Protein AF-A0A0M9ZWY5-F1 (afdb_monomer_lite)

pLDDT: mean 92.9, std 7.86, range [53.44, 98.25]

Structure (mmCIF, N/CA/C/O backbone):
data_AF-A0A0M9ZWY5-F1
#
_entry.id   AF-A0A0M9ZWY5-F1
#
loop_
_atom_site.group_PDB
_atom_site.id
_atom_site.type_symbol
_atom_site.label_atom_id
_atom_site.label_alt_id
_atom_site.label_comp_id
_atom_site.label_asym_id
_atom_site.label_entity_id
_atom_site.label_seq_id
_atom_site.pdbx_PDB_ins_code
_atom_site.Cartn_x
_atom_site.Cartn_y
_atom_site.Cartn_z
_atom_site.occupancy
_atom_site.B_iso_or_equiv
_atom_site.auth_seq_id
_atom_site.auth_comp_id
_atom_site.auth_asym_id
_atom_site.auth_atom_id
_atom_site.pdbx_PDB_model_num
ATOM 1 N N . MET A 1 1 ? 30.012 11.322 -27.418 1.00 53.44 1 MET A N 1
ATOM 2 C CA . MET A 1 1 ? 29.198 10.106 -27.209 1.00 53.44 1 MET A CA 1
ATOM 3 C C . MET A 1 1 ? 30.178 9.023 -26.786 1.00 53.44 1 MET A C 1
ATOM 5 O O . MET A 1 1 ? 31.217 8.941 -27.423 1.00 53.44 1 MET A O 1
ATOM 9 N N . ARG A 1 2 ? 29.974 8.339 -25.656 1.00 66.12 2 ARG A N 1
ATOM 10 C CA . ARG A 1 2 ? 30.871 7.255 -25.222 1.00 66.12 2 ARG A CA 1
ATOM 11 C C . ARG A 1 2 ? 30.233 5.943 -25.653 1.00 66.12 2 ARG A C 1
ATOM 13 O O . ARG A 1 2 ? 29.090 5.703 -25.271 1.00 66.12 2 ARG A O 1
ATOM 20 N N . ASP A 1 3 ? 30.948 5.160 -26.448 1.00 76.94 3 ASP A N 1
ATOM 21 C CA . ASP A 1 3 ? 30.509 3.827 -26.846 1.00 76.94 3 ASP A CA 1
ATOM 22 C C . ASP A 1 3 ? 30.440 2.923 -25.605 1.00 76.94 3 ASP A C 1
ATOM 24 O O . ASP A 1 3 ? 31.327 2.956 -24.748 1.00 76.94 3 ASP A O 1
ATOM 28 N N . ASN A 1 4 ? 29.353 2.161 -25.473 1.00 75.56 4 ASN A N 1
ATOM 29 C CA . ASN A 1 4 ? 29.249 1.081 -24.494 1.00 75.56 4 ASN A CA 1
ATOM 30 C C . ASN A 1 4 ? 29.984 -0.134 -25.090 1.00 75.56 4 ASN A C 1
ATOM 32 O O . ASN A 1 4 ? 29.753 -0.459 -26.249 1.00 75.56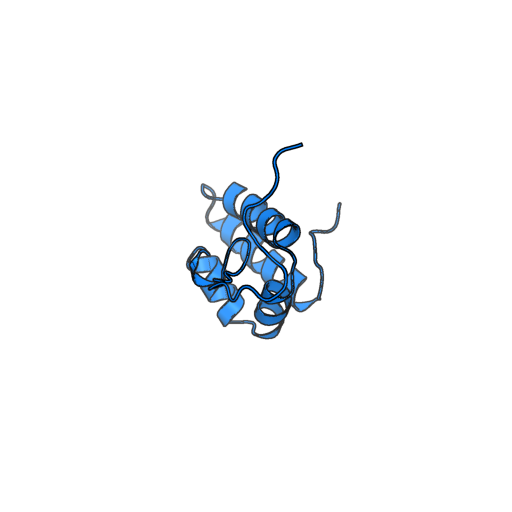 4 ASN A O 1
ATOM 36 N N . ALA A 1 5 ? 30.877 -0.774 -24.330 1.00 85.25 5 ALA A N 1
ATOM 37 C CA . ALA A 1 5 ? 31.776 -1.843 -24.786 1.00 85.25 5 ALA A CA 1
ATOM 38 C C . ALA A 1 5 ? 31.084 -3.175 -25.163 1.00 85.25 5 ALA A C 1
ATOM 40 O O . ALA A 1 5 ? 31.761 -4.188 -25.303 1.00 85.25 5 ALA A O 1
ATOM 41 N N . LEU A 1 6 ? 29.758 -3.179 -25.300 1.00 90.12 6 LEU A N 1
ATOM 42 C CA . LEU A 1 6 ? 28.953 -4.344 -25.648 1.00 90.12 6 LEU A CA 1
ATOM 43 C C . LEU A 1 6 ? 28.814 -4.477 -27.168 1.00 90.12 6 LEU A C 1
ATOM 45 O O . LEU A 1 6 ? 28.446 -3.521 -27.857 1.00 90.12 6 LEU A O 1
ATOM 49 N N . ALA A 1 7 ? 29.053 -5.680 -27.679 1.00 91.25 7 ALA A N 1
ATOM 50 C CA . ALA A 1 7 ? 28.838 -6.053 -29.068 1.00 91.25 7 ALA A CA 1
ATOM 51 C C . ALA A 1 7 ? 27.521 -6.838 -29.247 1.00 91.25 7 ALA A C 1
ATOM 53 O O . ALA A 1 7 ? 27.056 -7.524 -28.332 1.00 91.25 7 ALA A O 1
ATOM 54 N N . PRO A 1 8 ? 26.891 -6.786 -30.437 1.00 91.56 8 PRO A N 1
ATOM 55 C CA . PRO A 1 8 ? 25.785 -7.680 -30.761 1.00 91.56 8 PRO A CA 1
ATOM 56 C C . PRO A 1 8 ? 26.204 -9.150 -30.620 1.00 91.56 8 PRO A C 1
ATOM 58 O O . PRO A 1 8 ? 27.168 -9.581 -31.248 1.00 91.56 8 PRO A O 1
ATOM 61 N N . GLY A 1 9 ? 25.454 -9.919 -29.829 1.00 93.56 9 GLY A N 1
ATOM 62 C CA . GLY A 1 9 ? 25.751 -11.326 -29.540 1.00 93.56 9 GLY A CA 1
ATOM 63 C C . GLY A 1 9 ? 26.436 -11.571 -28.192 1.00 93.56 9 GLY A C 1
ATOM 64 O O . GLY A 1 9 ? 26.562 -12.730 -27.802 1.00 93.56 9 GLY A O 1
ATOM 65 N N . ASP A 1 10 ? 26.820 -10.521 -27.460 1.00 94.56 10 ASP A N 1
ATOM 66 C CA . ASP A 1 10 ? 27.359 -10.668 -26.108 1.00 94.56 10 ASP A CA 1
ATOM 67 C C . ASP A 1 10 ? 26.297 -11.208 -25.139 1.00 94.56 10 ASP A C 1
ATOM 69 O O . ASP A 1 10 ? 25.173 -10.703 -25.057 1.00 94.56 10 ASP A O 1
ATOM 73 N N . HIS A 1 11 ? 26.677 -12.225 -24.365 1.00 92.50 11 HIS A N 1
ATOM 74 C CA . HIS A 1 11 ? 25.894 -12.703 -23.233 1.00 92.50 11 HIS A CA 1
ATOM 75 C C . HIS A 1 11 ? 26.298 -11.926 -21.986 1.00 92.50 11 HIS A C 1
ATOM 77 O O . HIS A 1 11 ? 27.471 -11.893 -21.617 1.00 92.50 11 HIS A O 1
ATOM 83 N N . VAL A 1 12 ? 25.315 -11.330 -21.321 1.00 92.31 12 VAL A N 1
ATOM 84 C CA . VAL A 1 12 ? 25.514 -10.610 -20.066 1.00 92.31 12 VAL A CA 1
ATOM 85 C C . VAL A 1 12 ? 24.698 -11.260 -18.965 1.00 92.31 12 VAL A C 1
ATOM 87 O O . VAL A 1 12 ? 23.592 -11.753 -19.194 1.00 92.31 12 VAL A O 1
ATOM 90 N N . GLU A 1 13 ? 25.253 -11.257 -17.762 1.00 93.56 13 GLU A N 1
ATOM 91 C CA . GLU A 1 13 ? 24.511 -11.601 -16.561 1.00 93.56 13 GLU A CA 1
ATOM 92 C C . GLU A 1 13 ? 23.656 -10.398 -16.150 1.00 93.56 13 GLU A C 1
ATOM 94 O O . GLU A 1 13 ? 24.132 -9.260 -16.131 1.00 93.56 13 GLU A O 1
ATOM 99 N N . VAL A 1 14 ? 22.377 -10.644 -15.869 1.00 91.94 14 VAL A N 1
ATOM 100 C CA . VAL A 1 14 ? 21.423 -9.608 -15.467 1.00 91.94 14 VAL A CA 1
ATOM 101 C C . VAL A 1 14 ? 20.818 -10.000 -14.133 1.00 91.94 14 VAL A C 1
ATOM 103 O O . VAL A 1 14 ? 20.319 -11.113 -13.975 1.00 91.94 14 VAL A O 1
ATOM 106 N N . GLU A 1 15 ? 20.804 -9.052 -13.205 1.00 94.00 15 GLU A N 1
ATOM 107 C CA . GLU A 1 15 ? 20.054 -9.148 -11.960 1.00 94.00 15 GLU A CA 1
ATOM 108 C C . GLU A 1 15 ? 18.837 -8.219 -12.026 1.00 94.00 15 GLU A C 1
ATOM 110 O O . GLU A 1 15 ? 18.933 -7.073 -12.471 1.00 94.00 15 GLU A O 1
ATOM 115 N N . LEU A 1 16 ? 17.683 -8.722 -11.587 1.00 90.44 16 LEU A N 1
ATOM 116 C CA . LEU A 1 16 ? 16.457 -7.944 -11.453 1.00 90.44 16 LEU A CA 1
ATOM 117 C C . LEU A 1 16 ? 16.041 -7.914 -9.988 1.00 90.44 16 LEU A C 1
ATOM 119 O O . LEU A 1 16 ? 16.033 -8.945 -9.317 1.00 90.44 16 LEU A O 1
ATOM 123 N N . SER A 1 17 ? 15.621 -6.744 -9.522 1.00 85.00 17 SER A N 1
ATOM 124 C CA . SER A 1 17 ? 15.046 -6.565 -8.195 1.00 85.00 17 SER A CA 1
ATOM 125 C C . SER A 1 17 ? 13.739 -5.771 -8.271 1.00 85.00 17 SER A C 1
ATOM 127 O O . SER A 1 17 ? 13.563 -4.940 -9.169 1.00 85.00 17 SER A O 1
ATOM 129 N N . PRO A 1 18 ? 12.786 -6.028 -7.358 1.00 79.81 18 PRO A N 1
ATOM 130 C CA . PRO A 1 18 ? 11.586 -5.211 -7.246 1.00 79.81 18 PRO A CA 1
ATOM 131 C C . PRO A 1 18 ? 11.924 -3.752 -6.911 1.00 79.81 18 PRO A C 1
ATOM 133 O O . PRO A 1 18 ? 12.734 -3.474 -6.029 1.00 79.81 18 PRO A O 1
ATOM 136 N N . GLU A 1 19 ? 11.261 -2.806 -7.575 1.00 81.12 19 GLU A N 1
ATOM 137 C CA . GLU A 1 19 ? 11.396 -1.384 -7.257 1.00 81.12 19 GLU A CA 1
ATOM 138 C C . GLU A 1 19 ? 10.472 -0.980 -6.092 1.00 81.12 19 GLU A C 1
ATOM 140 O O . GLU A 1 19 ? 9.295 -1.349 -6.044 1.00 81.12 19 GLU A O 1
ATOM 145 N N . GLY A 1 20 ? 10.979 -0.137 -5.189 1.00 78.56 20 GLY A N 1
ATOM 146 C CA . GLY A 1 20 ? 10.192 0.482 -4.121 1.00 78.56 20 GLY A CA 1
ATOM 147 C C . GLY A 1 20 ? 9.956 -0.423 -2.902 1.00 78.56 20 GLY A C 1
ATOM 148 O O . GLY A 1 20 ? 10.552 -1.493 -2.805 1.00 78.56 20 GLY A O 1
ATOM 149 N N . PRO A 1 21 ? 9.113 0.016 -1.947 1.00 82.00 21 PRO A N 1
ATOM 150 C CA . PRO A 1 21 ? 8.897 -0.703 -0.693 1.00 82.00 21 PRO A CA 1
ATOM 151 C C . PRO A 1 21 ? 8.174 -2.035 -0.922 1.00 82.00 21 PRO A C 1
ATOM 153 O O . PRO A 1 21 ? 7.080 -2.076 -1.506 1.00 82.00 21 PRO A O 1
ATOM 156 N N . GLN A 1 22 ? 8.793 -3.106 -0.433 1.00 87.50 22 GLN A N 1
ATOM 157 C CA . GLN A 1 22 ? 8.247 -4.457 -0.386 1.00 87.50 22 GLN A CA 1
ATOM 158 C C . GLN A 1 22 ? 7.452 -4.675 0.901 1.00 87.50 22 GLN A C 1
ATOM 160 O O . GLN A 1 22 ? 7.556 -3.893 1.844 1.00 87.50 22 GLN A O 1
ATOM 165 N N . ARG A 1 23 ? 6.670 -5.763 0.970 1.00 86.44 23 ARG A N 1
ATOM 166 C CA . ARG A 1 23 ? 5.935 -6.121 2.197 1.00 86.44 23 ARG A CA 1
ATOM 167 C C . ARG A 1 23 ? 6.856 -6.263 3.415 1.00 86.44 23 ARG A C 1
ATOM 169 O O . ARG A 1 23 ? 6.480 -5.849 4.502 1.00 86.44 23 ARG A O 1
ATOM 176 N N . ALA A 1 24 ? 8.067 -6.781 3.208 1.00 88.19 24 ALA A N 1
ATOM 177 C CA . ALA A 1 24 ? 9.083 -6.931 4.251 1.00 88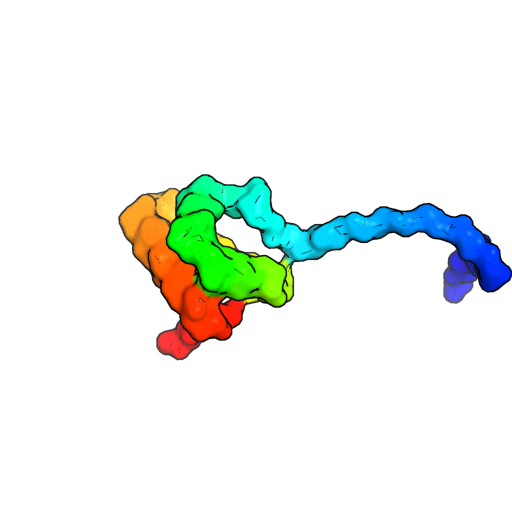.19 24 ALA A CA 1
ATOM 178 C C . ALA A 1 24 ? 9.650 -5.595 4.771 1.00 88.19 24 ALA A C 1
ATOM 180 O O . ALA A 1 24 ? 10.230 -5.568 5.850 1.00 88.19 24 ALA A O 1
ATOM 181 N N . ASP A 1 25 ? 9.472 -4.499 4.027 1.00 90.00 25 ASP A N 1
ATOM 182 C CA . ASP A 1 25 ? 9.914 -3.160 4.433 1.00 90.00 25 ASP A CA 1
A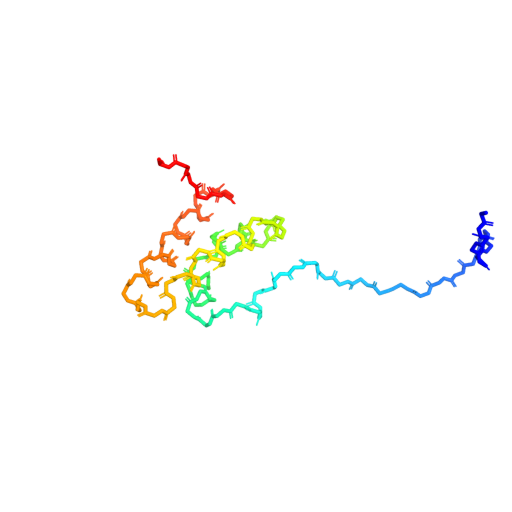TOM 183 C C . ASP A 1 25 ? 8.823 -2.393 5.204 1.00 90.00 25 ASP A C 1
ATOM 185 O O . ASP A 1 25 ? 9.041 -1.257 5.633 1.00 90.00 25 ASP A O 1
ATOM 189 N N . LEU A 1 26 ? 7.615 -2.960 5.321 1.00 94.75 26 LEU A N 1
ATOM 190 C CA . LEU A 1 26 ? 6.492 -2.317 5.997 1.00 94.75 26 LEU A CA 1
ATOM 191 C C . LEU A 1 26 ? 6.658 -2.408 7.513 1.00 94.75 26 LEU A C 1
ATOM 193 O O . LEU A 1 26 ? 7.191 -3.374 8.046 1.00 94.75 26 LEU A O 1
ATOM 197 N N . ALA A 1 27 ? 6.131 -1.408 8.217 1.00 95.81 27 ALA A N 1
ATOM 198 C CA . ALA A 1 27 ? 5.978 -1.501 9.660 1.00 95.81 27 ALA A CA 1
ATOM 199 C C . ALA A 1 27 ? 5.017 -2.644 10.032 1.00 95.81 27 ALA A C 1
ATOM 201 O O . ALA A 1 27 ? 4.011 -2.848 9.345 1.00 95.81 27 ALA A O 1
ATOM 202 N N . ASP A 1 28 ? 5.304 -3.325 11.143 1.00 97.06 28 ASP A N 1
ATOM 203 C CA . ASP A 1 28 ? 4.582 -4.522 11.599 1.00 97.06 28 ASP A CA 1
ATOM 204 C C . ASP A 1 28 ? 3.061 -4.332 11.663 1.00 97.06 28 ASP A C 1
ATOM 206 O O . ASP A 1 28 ? 2.299 -5.234 11.330 1.00 97.06 28 ASP A O 1
ATOM 210 N N . ASP A 1 29 ? 2.602 -3.145 12.059 1.00 97.44 29 ASP A N 1
ATOM 211 C CA . ASP A 1 29 ? 1.179 -2.836 12.182 1.00 97.44 29 ASP A CA 1
ATOM 212 C C . ASP A 1 29 ? 0.461 -2.715 10.831 1.00 97.44 29 ASP A C 1
ATOM 214 O O . ASP A 1 29 ? -0.684 -3.147 10.696 1.00 97.44 29 ASP A O 1
ATOM 218 N N . LEU A 1 30 ? 1.131 -2.169 9.816 1.00 97.44 30 LEU A N 1
ATOM 219 C CA . LEU A 1 30 ? 0.611 -2.141 8.453 1.00 97.44 30 LEU A CA 1
ATOM 220 C C . LEU A 1 30 ? 0.698 -3.523 7.798 1.00 97.44 30 LEU A C 1
ATOM 222 O O . LEU A 1 30 ? -0.244 -3.916 7.113 1.00 97.44 30 LEU A O 1
ATOM 226 N N . ALA A 1 31 ? 1.791 -4.259 8.016 1.00 97.56 31 ALA A N 1
ATOM 227 C CA . ALA A 1 31 ? 1.935 -5.626 7.522 1.00 97.56 31 ALA A CA 1
ATOM 228 C C . ALA A 1 31 ? 0.817 -6.524 8.073 1.00 97.56 31 ALA A C 1
ATOM 230 O O . ALA A 1 31 ? 0.091 -7.135 7.295 1.00 97.56 31 ALA A O 1
ATOM 231 N N . ALA A 1 32 ? 0.580 -6.489 9.389 1.00 97.62 32 ALA A N 1
ATOM 232 C CA . ALA A 1 32 ? -0.497 -7.239 10.032 1.00 97.62 32 ALA A CA 1
ATOM 233 C C . ALA A 1 32 ? -1.891 -6.856 9.503 1.00 97.62 32 ALA A C 1
ATOM 235 O O . ALA A 1 32 ? -2.749 -7.723 9.336 1.00 97.62 32 ALA A O 1
ATOM 236 N N . ALA A 1 33 ? -2.130 -5.571 9.216 1.00 97.62 33 ALA A N 1
ATOM 237 C CA . ALA A 1 33 ? -3.396 -5.125 8.638 1.00 97.62 33 ALA A CA 1
ATOM 238 C C . ALA A 1 33 ? -3.610 -5.645 7.207 1.00 97.62 33 ALA A C 1
ATOM 240 O O . ALA A 1 33 ? -4.733 -5.999 6.856 1.00 97.62 33 ALA A O 1
ATOM 241 N N . LEU A 1 34 ? -2.553 -5.712 6.390 1.00 97.38 34 LEU A N 1
ATOM 242 C CA . LEU A 1 34 ? -2.626 -6.298 5.049 1.00 97.38 34 LEU A CA 1
ATOM 243 C C . LEU A 1 34 ? -2.749 -7.826 5.105 1.00 97.38 34 LEU A C 1
ATOM 245 O O . LEU A 1 34 ? -3.519 -8.395 4.343 1.00 97.38 34 LEU A O 1
ATOM 249 N N . ASP A 1 35 ? -2.066 -8.501 6.027 1.00 97.19 35 ASP A N 1
ATOM 250 C CA . ASP A 1 35 ? -2.191 -9.955 6.194 1.00 97.19 35 ASP A CA 1
ATOM 251 C C . ASP A 1 35 ? -3.609 -10.372 6.623 1.00 97.19 35 ASP A C 1
ATOM 253 O O . ASP A 1 35 ? -4.083 -11.447 6.252 1.00 97.19 35 ASP A O 1
ATOM 257 N N . ALA A 1 36 ? -4.315 -9.504 7.354 1.00 97.69 36 ALA A N 1
ATOM 258 C CA . ALA A 1 36 ? -5.716 -9.701 7.720 1.00 97.69 36 ALA A CA 1
ATOM 259 C C . ALA A 1 36 ? -6.704 -9.491 6.551 1.00 97.69 36 ALA A C 1
ATOM 261 O O . ALA A 1 36 ? -7.842 -9.955 6.638 1.00 97.69 36 ALA A O 1
ATOM 262 N N . ASP A 1 37 ? -6.292 -8.826 5.464 1.00 97.44 37 ASP A N 1
ATOM 263 C CA . ASP A 1 37 ? -7.115 -8.566 4.276 1.00 97.44 37 ASP A CA 1
ATOM 264 C C . ASP A 1 37 ? -6.349 -8.903 2.977 1.00 97.44 37 ASP A C 1
ATOM 266 O O . ASP A 1 37 ? -5.691 -8.044 2.372 1.00 97.44 37 ASP A O 1
ATOM 270 N N . PRO A 1 38 ? -6.463 -10.153 2.486 1.00 96.06 38 PRO A N 1
ATOM 271 C CA . PRO A 1 38 ? -5.773 -10.591 1.276 1.00 96.06 38 PRO A CA 1
ATOM 272 C C . PRO A 1 38 ? -6.112 -9.778 0.018 1.00 96.06 38 PRO A C 1
ATOM 274 O O . PRO A 1 38 ? -5.277 -9.690 -0.885 1.00 96.06 38 PRO A O 1
ATOM 277 N N . ALA A 1 39 ? -7.308 -9.182 -0.065 1.00 96.62 39 ALA A N 1
ATOM 278 C CA . ALA A 1 39 ? -7.705 -8.366 -1.211 1.00 96.62 39 ALA A CA 1
ATOM 279 C C . ALA A 1 39 ? -6.981 -7.014 -1.193 1.00 96.62 39 ALA A C 1
ATOM 281 O O . ALA A 1 39 ? -6.407 -6.607 -2.208 1.00 96.62 39 ALA A O 1
ATOM 282 N N . ALA A 1 40 ? -6.930 -6.359 -0.028 1.00 97.81 40 ALA A N 1
ATOM 283 C CA . ALA A 1 40 ? -6.129 -5.155 0.169 1.00 97.81 40 ALA A CA 1
ATOM 284 C C . ALA A 1 40 ? -4.642 -5.414 -0.110 1.00 97.81 40 ALA A C 1
ATOM 286 O O . ALA A 1 40 ? -3.991 -4.622 -0.796 1.00 97.81 40 ALA A O 1
ATOM 287 N N . ALA A 1 41 ? -4.113 -6.541 0.373 1.00 96.81 41 ALA A N 1
ATOM 288 C CA . ALA A 1 41 ? -2.716 -6.920 0.197 1.00 96.81 41 ALA A CA 1
ATOM 289 C C . ALA A 1 41 ? -2.356 -7.158 -1.280 1.00 96.81 41 ALA A C 1
ATOM 291 O O . ALA A 1 41 ? -1.358 -6.631 -1.774 1.00 96.81 41 ALA A O 1
ATOM 292 N N . ALA A 1 42 ? -3.196 -7.894 -2.015 1.00 96.44 42 ALA A N 1
ATOM 293 C CA . ALA A 1 42 ? -3.005 -8.119 -3.446 1.00 96.44 42 ALA A CA 1
ATOM 294 C C . ALA A 1 42 ? -3.064 -6.807 -4.243 1.00 96.44 42 ALA A C 1
ATOM 296 O O . ALA A 1 42 ? -2.253 -6.578 -5.144 1.00 96.44 42 ALA A O 1
ATOM 297 N N . PHE A 1 43 ? -3.996 -5.913 -3.898 1.00 97.44 43 PHE A N 1
ATOM 298 C CA . PHE A 1 43 ? -4.085 -4.621 -4.562 1.00 97.44 43 PHE A CA 1
ATOM 299 C C . PHE A 1 43 ? -2.865 -3.744 -4.255 1.00 97.44 43 PHE A C 1
ATOM 301 O O . PHE A 1 43 ? -2.291 -3.177 -5.185 1.00 97.44 43 PHE A O 1
ATOM 308 N N . PHE A 1 44 ? -2.406 -3.694 -2.998 1.00 96.19 44 PHE A N 1
ATOM 309 C CA . PHE A 1 44 ? -1.174 -3.003 -2.605 1.00 96.19 44 PHE A CA 1
ATOM 310 C C . PHE A 1 44 ? 0.036 -3.476 -3.421 1.00 96.19 44 PHE A C 1
ATOM 312 O O . PHE A 1 44 ? 0.784 -2.650 -3.949 1.00 96.19 44 PHE A O 1
ATOM 319 N N . ASP A 1 45 ? 0.182 -4.789 -3.603 1.00 93.94 45 ASP A N 1
ATOM 320 C CA . ASP A 1 45 ? 1.268 -5.378 -4.392 1.00 93.94 45 ASP A CA 1
ATOM 321 C C . ASP A 1 45 ? 1.186 -5.048 -5.890 1.00 93.94 45 ASP A C 1
ATOM 323 O O . ASP A 1 45 ? 2.202 -5.034 -6.582 1.00 93.94 45 ASP A O 1
ATOM 327 N N . SER A 1 46 ? 0.007 -4.719 -6.414 1.00 94.31 46 SER A N 1
ATOM 328 C CA . SER A 1 46 ? -0.132 -4.256 -7.801 1.00 94.31 46 SER A CA 1
ATOM 329 C C . SER A 1 46 ? 0.211 -2.773 -7.991 1.00 94.31 46 SER A C 1
ATOM 331 O O . SER A 1 46 ? 0.430 -2.321 -9.118 1.00 94.31 46 SER A O 1
ATOM 333 N N . LEU A 1 47 ? 0.258 -1.986 -6.909 1.00 94.69 47 LEU A N 1
ATOM 334 C CA . LEU A 1 47 ? 0.476 -0.547 -7.006 1.00 94.69 47 LEU A CA 1
ATOM 335 C C . LEU A 1 47 ? 1.913 -0.220 -7.407 1.00 94.69 47 LEU A C 1
ATOM 337 O O . LEU A 1 47 ? 2.870 -0.719 -6.813 1.00 94.69 47 LEU A O 1
ATOM 341 N N . ALA A 1 48 ? 2.055 0.736 -8.329 1.00 93.19 48 ALA A N 1
ATOM 342 C CA . ALA A 1 48 ? 3.333 1.382 -8.604 1.00 93.19 48 ALA A CA 1
ATOM 343 C C . ALA A 1 48 ? 3.908 2.033 -7.331 1.00 93.19 48 ALA A C 1
ATOM 345 O O . ALA A 1 48 ? 3.163 2.562 -6.497 1.00 93.19 48 ALA A O 1
ATOM 346 N N . GLN A 1 49 ? 5.242 2.072 -7.220 1.00 92.25 49 GLN A N 1
ATOM 347 C CA . GLN A 1 49 ? 5.947 2.561 -6.026 1.00 92.25 49 GLN A CA 1
ATOM 348 C C . GLN A 1 49 ? 5.486 3.947 -5.547 1.00 92.25 49 GLN A C 1
ATOM 350 O O . GLN A 1 49 ? 5.418 4.199 -4.344 1.00 92.25 49 GLN A O 1
ATOM 355 N N . PHE A 1 50 ? 5.118 4.841 -6.471 1.00 93.56 50 PHE A N 1
ATOM 356 C CA . PHE A 1 50 ? 4.636 6.183 -6.154 1.00 93.56 50 PHE A CA 1
ATOM 357 C C . PHE A 1 50 ? 3.406 6.147 -5.233 1.00 93.56 50 PHE A C 1
ATOM 359 O O . PHE A 1 50 ? 3.361 6.869 -4.236 1.00 93.56 50 PHE A O 1
ATOM 366 N N . TYR A 1 51 ? 2.444 5.268 -5.527 1.00 95.56 51 TYR A N 1
ATOM 367 C CA . TYR A 1 51 ? 1.214 5.131 -4.750 1.00 95.56 51 TYR A CA 1
ATOM 368 C C . TYR A 1 51 ? 1.473 4.494 -3.384 1.00 95.56 51 TYR A C 1
ATOM 370 O O . TYR A 1 51 ? 0.999 5.014 -2.373 1.00 95.56 51 TYR A O 1
ATOM 378 N N . ARG A 1 52 ? 2.307 3.445 -3.327 1.00 95.50 52 ARG A N 1
ATOM 379 C CA . ARG A 1 52 ? 2.713 2.830 -2.052 1.00 95.50 52 ARG A CA 1
ATOM 380 C C . ARG A 1 52 ? 3.359 3.865 -1.131 1.00 95.50 52 ARG A C 1
ATOM 382 O O . ARG A 1 52 ? 2.921 4.059 -0.001 1.00 95.50 52 ARG A O 1
ATOM 389 N N . ARG A 1 53 ? 4.338 4.621 -1.644 1.00 95.31 53 ARG A N 1
ATOM 390 C CA . ARG A 1 53 ? 5.044 5.665 -0.880 1.00 95.31 53 ARG A CA 1
ATOM 391 C C . ARG A 1 53 ? 4.121 6.793 -0.418 1.00 95.31 53 ARG A C 1
ATOM 393 O O . ARG A 1 53 ? 4.390 7.393 0.621 1.00 95.31 53 ARG A O 1
ATOM 400 N N . ALA A 1 54 ? 3.060 7.106 -1.163 1.00 96.00 54 ALA A N 1
ATOM 401 C CA . ALA A 1 54 ? 2.085 8.114 -0.754 1.00 96.00 54 ALA A CA 1
ATOM 402 C C . ALA A 1 54 ? 1.287 7.673 0.486 1.00 96.00 54 ALA A C 1
ATOM 404 O O . ALA A 1 54 ? 1.136 8.467 1.418 1.00 96.00 54 ALA A O 1
ATOM 405 N N . TYR A 1 55 ?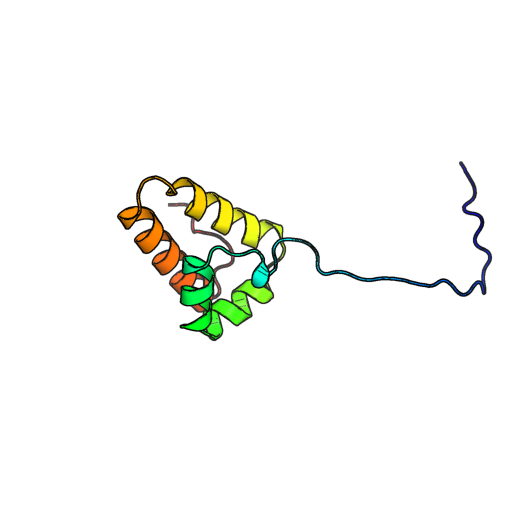 0.833 6.416 0.529 1.00 96.69 55 TYR A N 1
ATOM 406 C CA . TYR A 1 55 ? 0.166 5.853 1.706 1.00 96.69 55 TYR A CA 1
ATOM 407 C C . TYR A 1 55 ? 1.103 5.746 2.908 1.00 96.69 55 TYR A C 1
ATOM 409 O O . TYR A 1 55 ? 0.750 6.233 3.982 1.00 96.69 55 TYR A O 1
ATOM 417 N N . LEU A 1 56 ? 2.312 5.207 2.715 1.00 96.38 56 LEU A N 1
ATOM 418 C CA . LEU A 1 56 ? 3.305 5.069 3.787 1.00 96.38 56 LEU A CA 1
ATOM 419 C C . LEU A 1 56 ? 3.626 6.414 4.433 1.00 96.38 56 LEU A C 1
ATOM 421 O O . LEU A 1 56 ? 3.458 6.582 5.635 1.00 96.38 56 LEU A O 1
ATOM 425 N N . ARG A 1 57 ? 3.945 7.429 3.621 1.00 96.44 57 ARG A N 1
ATOM 426 C CA . ARG A 1 57 ? 4.226 8.785 4.114 1.00 96.44 57 ARG A CA 1
ATOM 427 C C . ARG A 1 57 ? 3.073 9.357 4.938 1.00 96.44 57 ARG A C 1
ATOM 429 O O . ARG A 1 57 ? 3.300 10.091 5.898 1.00 96.44 57 ARG A O 1
ATOM 436 N N . TRP A 1 58 ? 1.834 9.064 4.551 1.00 96.94 58 TRP A N 1
ATOM 437 C CA . TRP A 1 58 ? 0.668 9.532 5.287 1.00 96.94 58 TRP A CA 1
ATOM 438 C C . TRP A 1 58 ? 0.489 8.791 6.615 1.00 96.94 58 TRP A C 1
ATOM 440 O O . TRP A 1 58 ? 0.251 9.440 7.631 1.00 96.94 58 TRP A O 1
ATOM 450 N N . ILE A 1 59 ? 0.657 7.470 6.642 1.00 97.12 59 ILE A N 1
ATOM 451 C CA . ILE A 1 59 ? 0.628 6.672 7.876 1.00 97.12 59 ILE A CA 1
ATOM 452 C C . ILE A 1 59 ? 1.752 7.120 8.830 1.00 97.12 59 ILE A C 1
ATOM 454 O O . ILE A 1 59 ? 1.497 7.404 10.002 1.00 97.12 59 ILE A O 1
ATOM 458 N N . ASP A 1 60 ? 2.969 7.305 8.320 1.00 96.81 60 ASP A N 1
ATOM 459 C CA . ASP A 1 60 ? 4.144 7.704 9.105 1.00 96.81 60 ASP A CA 1
ATOM 460 C C . ASP A 1 60 ? 4.036 9.118 9.677 1.00 96.81 60 ASP A C 1
ATOM 462 O O . ASP A 1 60 ? 4.540 9.399 10.766 1.00 96.81 60 ASP A O 1
ATOM 466 N N . GLY A 1 61 ? 3.272 9.999 9.027 1.00 96.94 61 GLY A N 1
ATOM 467 C CA . GLY A 1 61 ? 2.916 11.301 9.590 1.00 96.94 61 GLY A CA 1
ATOM 468 C C . GLY A 1 61 ? 2.138 11.224 10.916 1.00 96.94 61 GLY A C 1
ATOM 469 O O . GLY A 1 61 ? 2.007 12.242 11.591 1.00 96.94 61 GLY A O 1
ATOM 470 N N . ALA A 1 62 ? 1.614 10.053 11.300 1.00 96.19 62 ALA A N 1
ATOM 471 C CA . ALA A 1 62 ? 0.951 9.805 12.583 1.00 96.19 62 ALA A CA 1
ATOM 472 C C . ALA A 1 62 ? 1.818 9.017 13.585 1.00 96.19 62 ALA A C 1
ATOM 474 O O . ALA A 1 62 ? 1.305 8.591 14.615 1.00 96.19 62 ALA A O 1
ATOM 475 N N . ALA A 1 63 ? 3.128 8.850 13.353 1.00 92.94 63 ALA A N 1
ATOM 476 C CA . ALA A 1 63 ? 4.003 8.031 14.205 1.00 92.94 63 ALA A CA 1
ATOM 477 C C . ALA A 1 63 ? 3.983 8.403 15.705 1.00 92.94 63 ALA A C 1
ATOM 479 O O . ALA A 1 63 ? 4.189 7.549 16.558 1.00 92.94 63 ALA A O 1
ATOM 480 N N . ARG A 1 64 ? 3.705 9.670 16.045 1.00 95.75 64 ARG A N 1
ATOM 481 C CA . ARG A 1 64 ? 3.621 10.158 17.439 1.00 95.75 64 ARG A CA 1
ATOM 482 C C . ARG A 1 64 ? 2.207 10.116 18.038 1.00 95.75 64 ARG A C 1
ATOM 484 O O . ARG A 1 64 ? 1.999 10.636 19.129 1.00 95.75 64 ARG A O 1
ATOM 491 N N . ARG A 1 65 ? 1.226 9.580 17.310 1.00 97.50 65 ARG A N 1
ATOM 492 C CA . ARG A 1 65 ? -0.200 9.551 17.668 1.00 97.50 65 ARG A CA 1
ATOM 493 C C . ARG A 1 65 ? -0.749 8.147 17.388 1.00 97.50 65 ARG A C 1
ATOM 495 O O . ARG A 1 65 ? -1.341 7.946 16.326 1.00 97.50 65 ARG A O 1
ATOM 502 N N . PRO A 1 66 ? -0.509 7.169 18.282 1.00 96.25 66 PRO A N 1
ATOM 503 C CA . PRO A 1 66 ? -0.817 5.758 18.036 1.00 96.25 66 PRO A CA 1
ATOM 504 C C . PRO A 1 66 ? -2.272 5.511 17.626 1.00 96.25 66 PRO A C 1
ATOM 506 O O . PRO A 1 66 ? -2.534 4.756 16.695 1.00 96.25 66 PRO A O 1
ATOM 509 N N . GLU A 1 67 ? -3.214 6.213 18.254 1.00 96.81 67 GLU A N 1
ATOM 510 C CA . GLU A 1 67 ? -4.640 6.131 17.947 1.00 96.81 67 GLU A CA 1
ATOM 511 C C . GLU A 1 67 ? -4.956 6.604 16.521 1.00 96.81 67 GLU A C 1
ATOM 513 O O . GLU A 1 67 ? -5.723 5.970 15.798 1.00 96.81 67 GLU A O 1
ATOM 518 N N . LEU A 1 68 ? -4.301 7.679 16.074 1.00 97.94 68 LEU A N 1
ATOM 519 C CA . LEU A 1 68 ? -4.448 8.185 14.713 1.00 97.94 68 LEU A CA 1
ATOM 520 C C . LEU A 1 68 ? -3.745 7.271 13.707 1.00 97.94 68 LEU A C 1
ATOM 522 O O . LEU A 1 68 ? -4.254 7.082 12.606 1.00 97.94 68 LEU A O 1
ATOM 526 N N . ARG A 1 69 ? -2.590 6.699 14.063 1.00 98.19 69 ARG A N 1
ATOM 527 C CA . ARG A 1 69 ? -1.871 5.746 13.211 1.00 98.19 69 ARG A CA 1
ATOM 528 C C . ARG A 1 69 ? -2.723 4.507 12.945 1.00 98.19 69 ARG A C 1
ATOM 530 O O . ARG A 1 69 ? -2.896 4.155 11.782 1.00 98.19 69 ARG A O 1
ATOM 537 N N . ALA A 1 70 ? -3.319 3.927 13.986 1.00 97.88 70 ALA A N 1
ATOM 538 C CA . ALA A 1 70 ? -4.236 2.798 13.852 1.00 97.88 70 ALA A CA 1
ATOM 539 C C . ALA A 1 70 ? -5.437 3.141 12.952 1.00 97.88 70 ALA A C 1
ATOM 541 O O . ALA A 1 70 ? -5.750 2.386 12.033 1.00 97.88 70 ALA A O 1
ATOM 542 N N . ALA A 1 71 ? -6.053 4.315 13.143 1.00 98.00 71 ALA A N 1
ATOM 543 C CA . ALA A 1 71 ? -7.154 4.773 12.293 1.00 98.00 71 ALA A CA 1
ATOM 544 C C . ALA A 1 71 ? -6.735 4.934 10.819 1.00 98.00 71 ALA A C 1
ATOM 546 O O . ALA A 1 71 ? -7.456 4.503 9.923 1.00 98.00 71 ALA A O 1
ATOM 547 N N . ARG A 1 72 ? -5.548 5.501 10.556 1.00 98.00 72 ARG A N 1
ATOM 548 C CA . ARG A 1 72 ? -5.011 5.637 9.193 1.00 98.00 72 ARG A CA 1
ATOM 549 C C . ARG A 1 72 ? -4.734 4.287 8.547 1.00 98.00 72 ARG A C 1
ATOM 551 O O . ARG A 1 72 ? -5.041 4.128 7.374 1.00 98.00 72 ARG A O 1
ATOM 558 N N . ILE A 1 73 ? -4.164 3.331 9.278 1.00 98.19 73 ILE A N 1
ATOM 559 C CA . ILE A 1 73 ? -3.899 1.983 8.755 1.00 98.19 73 ILE A CA 1
ATOM 560 C C . ILE A 1 73 ? -5.213 1.297 8.375 1.00 98.19 73 ILE A C 1
ATOM 562 O O . ILE A 1 73 ? -5.319 0.784 7.263 1.00 98.19 73 ILE A O 1
ATOM 566 N N . ALA A 1 74 ? -6.227 1.364 9.241 1.00 98.00 74 ALA A N 1
ATOM 567 C CA . ALA A 1 74 ? -7.553 0.827 8.944 1.00 98.00 74 ALA A CA 1
ATOM 568 C C . ALA A 1 74 ? -8.183 1.491 7.705 1.00 98.00 74 ALA A C 1
ATOM 570 O O . ALA A 1 74 ? -8.727 0.805 6.842 1.00 98.00 74 ALA A O 1
ATOM 571 N N . GLU A 1 75 ? -8.061 2.817 7.573 1.00 97.94 75 GLU A N 1
ATOM 572 C CA . GLU A 1 75 ? -8.536 3.544 6.391 1.00 97.94 75 GLU A CA 1
ATOM 573 C C . GLU A 1 75 ? -7.791 3.118 5.118 1.00 97.94 75 GLU A C 1
ATOM 575 O O . GLU A 1 75 ? -8.419 2.864 4.093 1.00 97.94 75 GLU A O 1
ATOM 580 N N . VAL A 1 76 ? -6.459 3.003 5.168 1.00 97.94 76 VAL A N 1
ATOM 581 C CA . VAL A 1 76 ? -5.662 2.546 4.021 1.00 97.94 76 VAL A CA 1
ATOM 582 C C . VAL A 1 76 ? -6.049 1.127 3.619 1.00 97.94 76 VAL A C 1
ATOM 584 O O . VAL A 1 76 ? -6.278 0.904 2.434 1.00 97.94 76 VAL A O 1
ATOM 587 N N . ALA A 1 77 ? -6.175 0.195 4.566 1.00 97.94 77 ALA A N 1
ATOM 588 C CA . ALA A 1 77 ? -6.604 -1.172 4.276 1.00 97.94 77 ALA A CA 1
ATOM 589 C C . ALA A 1 77 ? -7.976 -1.188 3.577 1.00 97.94 77 ALA A C 1
ATOM 591 O O . ALA A 1 77 ? -8.112 -1.790 2.514 1.00 97.94 77 ALA A O 1
ATOM 592 N N . GLY A 1 78 ? -8.951 -0.424 4.086 1.00 98.00 78 GLY A N 1
ATOM 593 C CA . GLY A 1 78 ? -10.272 -0.304 3.462 1.00 98.00 78 GLY A CA 1
ATOM 594 C C . GLY A 1 78 ? -10.242 0.309 2.056 1.00 98.00 78 GLY A C 1
ATOM 595 O O . GLY A 1 78 ? -10.930 -0.167 1.153 1.00 98.00 78 GLY A O 1
ATOM 596 N N . LEU A 1 79 ? -9.417 1.336 1.830 1.00 98.25 79 LEU A N 1
ATOM 597 C CA . LEU A 1 79 ? -9.234 1.934 0.502 1.00 98.25 79 LEU A CA 1
ATOM 598 C C . LEU A 1 79 ? -8.598 0.949 -0.486 1.00 98.25 79 LEU A C 1
ATOM 600 O O . LEU A 1 79 ? -9.017 0.886 -1.642 1.00 98.25 79 LEU A O 1
ATOM 604 N N . LEU A 1 80 ? -7.605 0.181 -0.040 1.00 98.25 80 LEU A N 1
ATOM 605 C CA . LEU A 1 80 ? -6.931 -0.816 -0.867 1.00 98.25 80 LEU A CA 1
ATOM 606 C C . LEU A 1 80 ? -7.869 -1.974 -1.218 1.00 98.25 80 LEU A C 1
ATOM 608 O O . LEU A 1 80 ? -7.931 -2.354 -2.384 1.00 98.25 80 LEU A O 1
ATOM 612 N N . ALA A 1 81 ? -8.651 -2.470 -0.255 1.00 98.00 81 ALA A N 1
ATOM 613 C CA . ALA A 1 81 ? -9.690 -3.472 -0.498 1.00 98.00 81 ALA A CA 1
ATOM 614 C C . ALA A 1 81 ? -10.731 -2.988 -1.525 1.00 98.00 81 ALA A C 1
ATOM 616 O O . ALA A 1 81 ? -11.226 -3.767 -2.337 1.00 98.00 81 ALA A O 1
ATOM 617 N N . ALA A 1 82 ? -11.020 -1.682 -1.540 1.00 97.75 82 ALA A N 1
ATOM 618 C CA . ALA A 1 82 ? -11.902 -1.040 -2.514 1.00 97.75 82 ALA A CA 1
ATOM 619 C C . ALA A 1 82 ? -11.2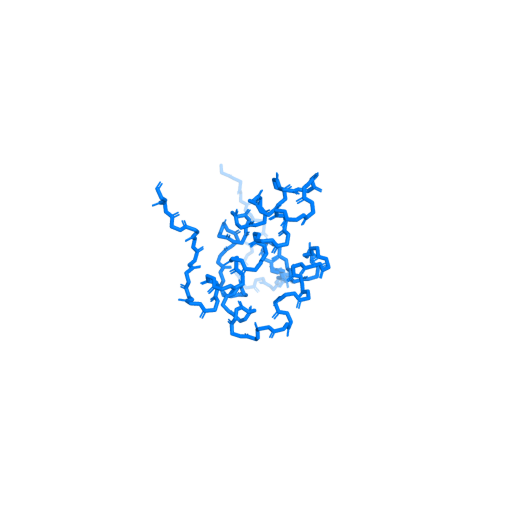29 -0.704 -3.865 1.00 97.75 82 ALA A C 1
ATOM 621 O O . ALA A 1 82 ? -11.859 -0.083 -4.723 1.00 97.75 82 ALA A O 1
ATOM 622 N N . GLY A 1 83 ? -9.957 -1.065 -4.077 1.00 97.69 83 GLY A N 1
ATOM 623 C CA . GLY A 1 83 ? -9.234 -0.790 -5.325 1.00 97.69 83 GLY A CA 1
ATOM 624 C C . GLY A 1 83 ? -8.874 0.688 -5.533 1.00 97.69 83 GLY A C 1
ATOM 625 O O . GLY A 1 83 ? -8.646 1.138 -6.661 1.00 97.69 83 GLY A O 1
ATOM 626 N N . VAL A 1 84 ? -8.826 1.482 -4.462 1.00 98.00 84 VAL A N 1
ATOM 627 C CA . VAL A 1 84 ? -8.494 2.907 -4.523 1.00 98.00 84 VAL A CA 1
ATOM 628 C C . VAL A 1 84 ? -6.981 3.085 -4.413 1.00 98.00 84 VAL A C 1
ATOM 630 O O . VAL A 1 84 ? -6.382 2.872 -3.367 1.00 98.00 84 VAL A O 1
ATOM 633 N N . LYS A 1 85 ? -6.341 3.505 -5.510 1.00 96.62 85 LYS A N 1
ATOM 634 C CA . LYS A 1 85 ? -4.870 3.634 -5.602 1.00 96.62 85 LYS A CA 1
ATOM 635 C C . LYS A 1 85 ? -4.259 4.833 -4.868 1.00 96.62 85 LYS A C 1
ATOM 637 O O . LYS A 1 85 ? -3.048 4.890 -4.687 1.00 96.62 85 LYS A O 1
ATOM 642 N N . GLN A 1 86 ? -5.059 5.835 -4.521 1.00 95.00 86 GLN A N 1
ATOM 643 C CA . GLN A 1 86 ? -4.607 7.029 -3.804 1.00 95.00 86 GLN A CA 1
ATOM 644 C C . GLN A 1 86 ? -5.752 7.575 -2.959 1.00 95.00 86 GLN A C 1
ATOM 646 O O . GLN A 1 86 ? -6.897 7.549 -3.413 1.00 95.00 86 GLN A O 1
ATOM 651 N N . ARG A 1 87 ? -5.454 8.126 -1.775 1.00 94.19 87 ARG A N 1
ATOM 652 C CA . ARG A 1 87 ? -6.492 8.757 -0.947 1.00 94.19 87 ARG A CA 1
ATOM 653 C C . ARG A 1 87 ? -7.284 9.790 -1.761 1.00 94.19 87 ARG A C 1
ATOM 655 O O . ARG A 1 87 ? -6.657 10.625 -2.426 1.00 94.19 87 ARG A O 1
ATOM 662 N N . PRO A 1 88 ? -8.625 9.761 -1.698 1.00 90.94 88 PRO A N 1
ATOM 663 C CA . PRO A 1 88 ? -9.453 10.809 -2.272 1.00 90.94 88 PRO A CA 1
ATOM 664 C C . PRO A 1 88 ? -9.031 12.178 -1.733 1.00 90.94 88 PRO A C 1
ATOM 666 O O . PRO A 1 88 ? -8.673 12.319 -0.562 1.00 90.94 88 PRO A O 1
ATOM 669 N N . LYS A 1 89 ? -9.042 13.189 -2.603 1.00 80.25 89 LYS A N 1
ATOM 670 C CA . LYS A 1 89 ? -8.909 14.577 -2.163 1.00 80.25 89 LYS A CA 1
ATOM 671 C C . LYS A 1 89 ? -10.261 14.983 -1.585 1.00 80.25 89 LYS A C 1
ATOM 673 O O . LYS A 1 89 ? -11.225 15.054 -2.343 1.00 80.25 89 LYS A O 1
ATOM 678 N N . THR A 1 90 ? -10.319 15.163 -0.274 1.00 66.56 90 THR A N 1
ATOM 679 C CA . THR A 1 90 ? -11.437 15.836 0.3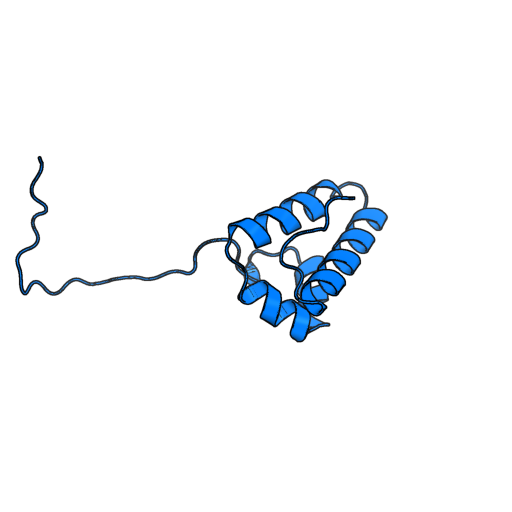96 1.00 66.56 90 THR A CA 1
ATOM 680 C C . THR A 1 90 ? -11.312 17.341 0.223 1.00 66.56 90 THR A C 1
ATOM 682 O O . THR A 1 90 ? -10.155 17.826 0.199 1.00 66.56 90 THR A O 1
#

Sequence (90 aa):
MRDNALAPGDHVEVELSPEGPQRADLADDLAAALDADPAAAAFFDSLAQFYRRAYLRWIDGAARRPELRAARIAEVAGLLAAGVKQRPKT

Foldseek 3Di:
DDDDPDDPPDDDDDDDDDPADDLVNDDPLLNVLCVVPVQLVVLLVVADRVLVVQLRVVLVVCVVPVVVSNVSSNVSSVCSSVSNSHDDDD

Radius of gyration: 18.4 Å; chains: 1; bounding box: 44×28×49 Å

Secondary structure (DSSP, 8-state):
-PPPSPPTT----------S--GGGS-HHHHHHHHT-HHHHHHHHHS-HHHHHHHHHHHHTTTT-HHHHHHHHHHHHHHHHTT-SS----